Protein AF-A0A6G3XW19-F1 (afdb_monomer)

Radius of gyration: 13.69 Å; Cα contacts (8 Å, |Δi|>4): 109; chains: 1; bounding box: 32×31×28 Å

Structure (mmCIF, N/CA/C/O backbone):
data_AF-A0A6G3XW19-F1
#
_entry.id   AF-A0A6G3XW19-F1
#
loop_
_atom_site.group_PDB
_atom_site.id
_atom_site.type_symbol
_atom_site.label_atom_id
_atom_site.label_alt_id
_atom_site.label_comp_id
_atom_site.label_asym_id
_atom_site.label_entity_id
_atom_site.label_seq_id
_atom_site.pdbx_PDB_ins_code
_atom_site.Cartn_x
_atom_site.Cartn_y
_atom_site.Cartn_z
_atom_site.occupancy
_atom_site.B_iso_or_equiv
_atom_site.auth_seq_id
_atom_site.auth_comp_id
_atom_site.auth_asym_id
_atom_site.auth_atom_id
_atom_site.pdbx_PDB_model_num
ATOM 1 N N . ARG A 1 1 ? -1.893 -3.349 -15.564 1.00 65.56 1 ARG A N 1
ATOM 2 C CA . ARG A 1 1 ? -3.233 -2.869 -15.119 1.00 65.56 1 ARG A CA 1
ATOM 3 C C . ARG A 1 1 ? -4.413 -3.775 -15.488 1.00 65.56 1 ARG A C 1
ATOM 5 O O . ARG A 1 1 ? -5.430 -3.666 -14.817 1.00 65.56 1 ARG A O 1
ATOM 12 N N . VAL A 1 2 ? -4.318 -4.651 -16.500 1.00 74.75 2 VAL A N 1
ATOM 13 C CA . VAL A 1 2 ? -5.420 -5.575 -16.860 1.00 74.75 2 VAL A CA 1
ATOM 14 C C . VAL A 1 2 ? -5.839 -6.446 -15.667 1.00 74.75 2 VAL A C 1
ATOM 16 O O . VAL A 1 2 ? -7.018 -6.476 -15.343 1.00 74.75 2 VAL A O 1
ATOM 19 N N . GLY A 1 3 ? -4.874 -7.038 -14.950 1.00 73.25 3 GLY A N 1
ATOM 20 C CA . GLY A 1 3 ? -5.151 -7.845 -13.753 1.00 73.25 3 GLY A CA 1
ATOM 21 C C . GLY A 1 3 ? -5.854 -7.076 -12.628 1.00 73.25 3 GLY A C 1
ATOM 22 O O . GLY A 1 3 ? -6.862 -7.544 -12.117 1.00 73.25 3 GLY A O 1
ATOM 23 N N . TYR A 1 4 ? -5.392 -5.860 -12.306 1.00 75.31 4 TYR A N 1
ATOM 24 C CA . TYR A 1 4 ? -6.049 -4.993 -11.314 1.00 75.31 4 TYR A CA 1
ATOM 25 C C . TYR A 1 4 ? -7.520 -4.735 -11.662 1.00 75.31 4 TYR A C 1
ATOM 27 O O . TYR A 1 4 ? -8.397 -4.946 -10.832 1.00 75.31 4 TYR A O 1
ATOM 35 N N . ARG A 1 5 ? -7.798 -4.320 -12.906 1.00 80.50 5 ARG A N 1
ATOM 36 C CA . ARG A 1 5 ? -9.172 -4.047 -13.349 1.00 80.50 5 ARG A CA 1
ATOM 37 C C . ARG A 1 5 ? -10.052 -5.292 -13.285 1.00 80.50 5 ARG A C 1
ATOM 39 O O . ARG A 1 5 ? -11.167 -5.197 -12.791 1.00 80.50 5 ARG A O 1
ATOM 46 N N . ALA A 1 6 ? -9.539 -6.431 -13.748 1.00 81.56 6 ALA A N 1
ATOM 47 C CA . ALA A 1 6 ? -10.263 -7.695 -13.702 1.00 81.56 6 ALA A CA 1
ATOM 48 C C . ALA A 1 6 ? -10.589 -8.114 -12.258 1.00 81.56 6 ALA A C 1
ATOM 50 O O . ALA A 1 6 ? -11.695 -8.568 -11.996 1.00 81.56 6 ALA A O 1
ATOM 51 N N . ALA A 1 7 ? -9.664 -7.913 -11.313 1.00 79.75 7 ALA A N 1
ATOM 52 C CA . ALA A 1 7 ? -9.888 -8.211 -9.899 1.00 79.75 7 ALA A CA 1
ATOM 53 C C . ALA A 1 7 ? -10.925 -7.274 -9.257 1.00 79.75 7 ALA A C 1
ATOM 55 O O . ALA A 1 7 ? -11.813 -7.743 -8.550 1.00 79.75 7 ALA A O 1
ATOM 56 N N . VAL A 1 8 ? -10.847 -5.966 -9.529 1.00 84.69 8 VAL A N 1
ATOM 57 C CA . VAL A 1 8 ? -11.834 -4.979 -9.052 1.00 84.69 8 VAL A CA 1
ATOM 58 C C . VAL A 1 8 ? -13.234 -5.322 -9.560 1.00 84.69 8 VAL A C 1
ATOM 60 O O . VAL A 1 8 ? -14.179 -5.335 -8.775 1.00 84.69 8 VAL A O 1
ATOM 63 N N . GLU A 1 9 ? -13.355 -5.647 -10.848 1.00 85.56 9 GLU A N 1
ATOM 64 C CA . GLU A 1 9 ? -14.620 -6.042 -11.472 1.00 85.56 9 GLU A CA 1
ATOM 65 C C . GLU A 1 9 ? -15.155 -7.359 -10.892 1.00 85.56 9 GLU A C 1
ATOM 67 O O . GLU A 1 9 ? -16.307 -7.418 -10.470 1.00 85.56 9 GLU A O 1
ATOM 72 N N . ALA A 1 10 ? -14.314 -8.393 -10.794 1.00 84.25 10 ALA A N 1
ATOM 73 C CA . ALA A 1 10 ? -14.707 -9.702 -10.275 1.00 84.25 10 ALA A CA 1
ATOM 74 C C . ALA A 1 10 ? -15.148 -9.668 -8.802 1.00 84.25 10 ALA A C 1
ATOM 76 O O . ALA A 1 10 ? -16.000 -10.458 -8.400 1.00 84.25 10 ALA A O 1
ATOM 77 N N . LEU A 1 11 ? -14.578 -8.764 -7.999 1.00 85.88 11 LEU A N 1
ATOM 78 C CA . LEU A 1 11 ? -14.896 -8.610 -6.576 1.00 85.88 11 LEU A CA 1
ATOM 79 C C . LEU A 1 11 ? -15.970 -7.544 -6.301 1.00 85.88 11 LEU A C 1
ATOM 81 O O . LEU A 1 11 ? -16.327 -7.336 -5.143 1.00 85.88 11 LEU A O 1
ATOM 85 N N . GLY A 1 12 ? -16.483 -6.861 -7.333 1.00 85.00 12 GLY A N 1
ATOM 86 C CA . GLY A 1 12 ? -17.489 -5.804 -7.181 1.00 85.00 12 GLY A CA 1
ATOM 87 C C . GLY A 1 12 ? -16.998 -4.595 -6.377 1.00 85.00 12 GLY A C 1
ATOM 88 O O . GLY A 1 12 ? -17.790 -3.936 -5.704 1.00 85.00 12 GLY A O 1
ATOM 89 N N . LEU A 1 13 ? -15.691 -4.318 -6.404 1.00 82.25 13 LEU A N 1
ATOM 90 C CA . LEU A 1 13 ? -15.093 -3.214 -5.656 1.00 82.25 13 LEU A CA 1
ATOM 91 C C . LEU A 1 13 ? -15.308 -1.886 -6.386 1.00 82.25 13 LEU A C 1
ATOM 93 O O . LEU A 1 13 ? -15.281 -1.819 -7.615 1.00 82.25 13 LEU A O 1
ATOM 97 N N . THR A 1 14 ? -15.461 -0.801 -5.624 1.00 80.81 14 THR A N 1
ATOM 98 C CA . THR A 1 14 ? -15.461 0.547 -6.203 1.00 80.81 14 THR A CA 1
ATOM 99 C C . THR A 1 14 ? -14.020 0.922 -6.558 1.00 80.81 14 THR A C 1
ATOM 101 O O . THR A 1 14 ? -13.180 0.969 -5.656 1.00 80.81 14 THR A O 1
ATOM 104 N N . PRO A 1 15 ? -13.693 1.190 -7.835 1.00 73.38 15 PRO A N 1
ATOM 105 C CA . PRO A 1 15 ? -12.365 1.656 -8.190 1.00 73.38 15 PRO A CA 1
ATOM 106 C C . PRO A 1 15 ? -12.132 3.031 -7.567 1.00 73.38 15 PRO A C 1
ATOM 108 O O . PRO A 1 15 ? -12.894 3.973 -7.787 1.00 73.38 15 PRO A O 1
ATOM 111 N N . VAL A 1 16 ? -11.057 3.145 -6.797 1.00 72.00 16 VAL A N 1
ATOM 112 C CA . VAL A 1 16 ? -10.552 4.442 -6.347 1.00 72.00 16 VAL A CA 1
ATOM 113 C C . VAL A 1 16 ? -10.019 5.177 -7.579 1.00 72.00 16 VAL A C 1
ATOM 115 O O . VAL A 1 16 ? -9.482 4.535 -8.489 1.00 72.00 16 VAL A O 1
ATOM 118 N N . SER A 1 17 ? -10.184 6.505 -7.629 1.00 66.31 17 SER A N 1
ATOM 119 C CA . SER A 1 17 ? -9.601 7.325 -8.698 1.00 66.31 17 SER A CA 1
ATOM 120 C C . SER A 1 17 ? -8.142 6.934 -8.910 1.00 66.31 17 SER A C 1
ATOM 122 O O . SER A 1 17 ? -7.422 6.662 -7.949 1.00 66.31 17 SER A O 1
ATOM 124 N N . ALA A 1 18 ? -7.715 6.860 -10.170 1.00 62.75 18 ALA A N 1
ATOM 125 C CA . ALA A 1 18 ? -6.358 6.450 -10.478 1.00 62.75 18 ALA A CA 1
ATOM 126 C C . ALA A 1 18 ? -5.359 7.358 -9.745 1.00 62.75 18 ALA A C 1
ATOM 128 O O . ALA A 1 18 ? -5.577 8.568 -9.639 1.00 62.75 18 ALA A O 1
ATOM 129 N N . ALA A 1 19 ? -4.294 6.759 -9.201 1.00 62.31 19 ALA A N 1
ATOM 130 C CA . ALA A 1 19 ? -3.282 7.497 -8.461 1.00 62.31 19 ALA A CA 1
ATOM 131 C C . ALA A 1 19 ? -2.782 8.692 -9.303 1.00 62.31 19 ALA A C 1
ATOM 133 O O . ALA A 1 19 ? -2.583 8.521 -10.510 1.00 62.31 19 ALA A O 1
ATOM 134 N N . PRO A 1 20 ? -2.480 9.859 -8.697 1.00 58.78 20 PRO A N 1
ATOM 135 C CA . PRO A 1 20 ? -2.003 11.078 -9.380 1.00 58.78 20 PRO A CA 1
ATOM 136 C C . PRO A 1 20 ? -0.659 10.925 -10.132 1.00 58.78 20 PRO A C 1
ATOM 138 O O . PRO A 1 20 ? -0.029 11.893 -10.558 1.00 58.78 20 PRO A O 1
ATOM 141 N N . LEU A 1 21 ? -0.179 9.692 -10.275 1.00 58.72 21 LEU A N 1
ATOM 142 C CA . LEU A 1 21 ? 1.001 9.275 -11.013 1.00 58.72 21 LEU A CA 1
ATOM 143 C C . LEU A 1 21 ? 0.753 9.083 -12.514 1.00 58.72 21 LEU A C 1
ATOM 145 O O . LEU A 1 21 ? 1.729 8.944 -13.251 1.00 58.72 21 LEU A O 1
ATOM 149 N N . ASP A 1 22 ? -0.506 9.079 -12.956 1.00 55.91 22 ASP A N 1
ATOM 150 C CA . ASP A 1 22 ? -0.869 8.890 -14.366 1.00 55.91 22 ASP A CA 1
ATOM 151 C C . ASP A 1 22 ? -0.805 10.170 -15.202 1.00 55.91 22 ASP A C 1
ATOM 153 O O . ASP A 1 22 ? -0.645 10.090 -16.419 1.00 55.91 22 ASP A O 1
ATOM 157 N N . ASP A 1 23 ? -0.867 11.345 -14.570 1.00 55.50 23 ASP A N 1
ATOM 158 C CA . ASP A 1 23 ? -1.078 12.596 -15.305 1.00 55.50 23 ASP A CA 1
ATOM 159 C C . ASP A 1 23 ? 0.206 13.222 -15.878 1.00 55.50 23 ASP A C 1
ATOM 161 O O . ASP A 1 23 ? 0.125 14.040 -16.792 1.00 55.50 23 ASP A O 1
ATOM 165 N N . ALA A 1 24 ? 1.402 12.831 -15.413 1.00 54.62 24 ALA A N 1
ATOM 166 C CA . ALA A 1 24 ? 2.669 13.158 -16.085 1.00 54.62 24 ALA A CA 1
ATOM 167 C C . ALA A 1 24 ? 3.878 12.416 -15.483 1.00 54.62 24 ALA A C 1
ATOM 169 O O . ALA A 1 24 ? 3.985 12.302 -14.254 1.00 54.62 24 ALA A O 1
ATOM 170 N N . PRO A 1 25 ? 4.884 12.030 -16.296 1.00 55.75 25 PRO A N 1
ATOM 171 C CA . PRO A 1 25 ? 6.191 11.669 -15.767 1.00 55.75 25 PRO A CA 1
ATOM 172 C C . PRO A 1 25 ? 6.793 12.881 -15.042 1.00 55.75 25 PRO A C 1
ATOM 174 O O . PRO A 1 25 ? 7.184 13.882 -15.643 1.00 55.75 25 PRO A O 1
ATOM 177 N N . SER A 1 26 ? 6.868 12.796 -13.715 1.00 59.62 26 SER A N 1
ATOM 178 C CA . SER A 1 26 ? 7.709 13.695 -12.930 1.00 59.62 26 SER A CA 1
ATOM 179 C C . SER A 1 26 ? 9.155 13.525 -13.382 1.00 59.62 26 SER A C 1
ATOM 181 O O . SER A 1 26 ? 9.662 12.408 -13.372 1.00 59.62 26 SER A O 1
ATOM 183 N N . ARG A 1 27 ? 9.857 14.619 -13.698 1.00 63.84 27 ARG A N 1
ATOM 184 C CA . ARG A 1 27 ? 11.313 14.575 -13.942 1.00 63.84 27 ARG A CA 1
ATOM 185 C C . ARG A 1 27 ? 12.126 14.209 -12.688 1.00 6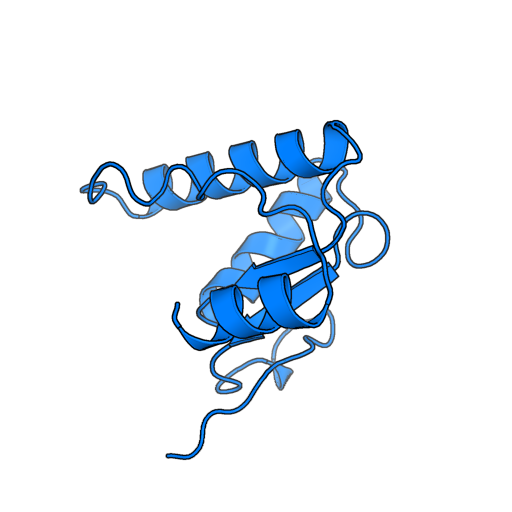3.84 27 ARG A C 1
ATOM 187 O O . ARG A 1 27 ? 13.322 13.983 -12.799 1.00 63.84 27 ARG A O 1
ATOM 194 N N . SER A 1 28 ? 11.500 14.201 -11.506 1.00 81.44 28 SER A N 1
ATOM 195 C CA . SER A 1 28 ? 12.129 13.883 -10.219 1.00 81.44 28 SER A CA 1
ATOM 196 C C . SER A 1 28 ? 11.376 12.758 -9.510 1.00 81.44 28 SER A C 1
ATOM 198 O O . SER A 1 28 ? 10.179 12.886 -9.227 1.00 81.44 28 SER A O 1
ATOM 200 N N . GLU A 1 29 ? 12.089 11.684 -9.184 1.00 75.75 29 GLU A N 1
ATOM 201 C CA . GLU A 1 29 ? 11.571 10.548 -8.413 1.00 75.75 29 GLU A CA 1
ATOM 202 C C . GLU A 1 29 ? 11.123 10.967 -7.009 1.00 75.75 29 GLU A C 1
ATOM 204 O O . GLU A 1 29 ? 10.037 10.593 -6.582 1.00 75.75 29 GLU A O 1
ATOM 209 N N . ALA A 1 30 ? 11.871 11.851 -6.340 1.00 80.62 30 ALA A N 1
ATOM 210 C CA . ALA A 1 30 ? 11.511 12.363 -5.016 1.00 80.62 30 ALA A CA 1
ATOM 211 C C . ALA A 1 30 ? 10.127 13.038 -5.004 1.00 80.62 30 ALA A C 1
ATOM 213 O O . ALA A 1 30 ? 9.277 12.708 -4.182 1.00 80.62 30 ALA A O 1
ATOM 214 N N . LYS A 1 31 ? 9.846 13.912 -5.982 1.00 82.00 31 LYS A N 1
ATOM 215 C CA . LYS A 1 31 ? 8.524 14.555 -6.104 1.00 82.00 31 LYS A CA 1
ATOM 216 C C . LYS A 1 31 ? 7.413 13.563 -6.439 1.00 82.00 31 LYS A C 1
ATOM 218 O O . LYS A 1 31 ? 6.266 13.770 -6.057 1.00 82.00 31 LYS A O 1
ATOM 223 N N . ARG A 1 32 ? 7.726 12.512 -7.203 1.00 79.25 32 ARG A N 1
ATOM 224 C CA . ARG A 1 32 ? 6.776 11.435 -7.513 1.00 79.25 32 ARG A CA 1
ATOM 225 C C . ARG A 1 32 ? 6.414 10.678 -6.233 1.00 79.25 32 ARG A C 1
ATOM 227 O O . ARG A 1 32 ? 5.235 10.451 -5.969 1.00 79.25 32 ARG A O 1
ATOM 234 N N . PHE A 1 33 ? 7.423 10.345 -5.438 1.00 82.12 33 PHE A N 1
ATOM 235 C CA . PHE A 1 33 ? 7.273 9.646 -4.172 1.00 82.12 33 PHE A CA 1
ATOM 236 C C . PHE A 1 33 ? 6.469 10.467 -3.156 1.00 82.12 33 PHE A C 1
ATOM 238 O O . PHE A 1 33 ? 5.490 9.967 -2.612 1.00 82.12 33 PHE A O 1
ATOM 245 N N . GLU A 1 34 ? 6.804 11.746 -2.964 1.00 85.38 34 GLU A N 1
ATOM 246 C CA . GLU A 1 34 ? 6.085 12.633 -2.037 1.00 85.38 34 GLU A CA 1
ATOM 247 C C . GLU A 1 34 ? 4.588 12.726 -2.353 1.00 85.38 34 GLU A C 1
ATOM 249 O O . GLU A 1 34 ? 3.769 12.548 -1.451 1.00 85.38 34 GLU A O 1
ATOM 254 N N . ARG A 1 35 ? 4.229 12.915 -3.632 1.00 85.19 35 ARG A N 1
ATOM 255 C CA . ARG A 1 35 ? 2.822 12.940 -4.067 1.00 85.19 35 ARG A CA 1
ATOM 256 C C . ARG A 1 35 ? 2.114 11.607 -3.853 1.00 85.19 35 ARG A C 1
ATOM 258 O O . ARG A 1 35 ? 0.940 11.588 -3.511 1.00 85.19 35 ARG A O 1
ATOM 265 N N . THR A 1 36 ? 2.819 10.494 -4.058 1.00 85.19 36 THR A N 1
ATOM 266 C CA . THR A 1 36 ? 2.266 9.152 -3.812 1.00 85.19 36 THR A CA 1
ATOM 267 C C . THR A 1 36 ? 1.950 8.971 -2.335 1.00 85.19 36 THR A C 1
ATOM 269 O O . THR A 1 36 ? 0.879 8.489 -1.980 1.00 85.19 36 THR A O 1
ATOM 272 N N . LEU A 1 37 ? 2.872 9.390 -1.472 1.00 88.81 37 LEU A N 1
ATOM 273 C CA . LEU A 1 37 ? 2.717 9.275 -0.033 1.00 88.81 37 LEU A CA 1
ATOM 274 C C . LEU A 1 37 ? 1.577 10.161 0.487 1.00 88.81 37 LEU A C 1
ATOM 276 O O . LEU A 1 37 ? 0.810 9.724 1.336 1.00 88.81 37 LEU A O 1
ATOM 280 N N . GLU A 1 38 ? 1.453 11.391 -0.016 1.00 89.69 38 GLU A N 1
ATOM 281 C CA . GLU A 1 38 ? 0.340 12.290 0.321 1.00 89.69 38 GLU A CA 1
ATOM 282 C C . GLU A 1 38 ? -1.008 11.708 -0.115 1.00 89.69 38 GLU A C 1
ATOM 284 O O . GLU A 1 38 ? -1.900 11.552 0.715 1.00 89.69 38 GLU A O 1
ATOM 289 N N . TYR A 1 39 ? -1.100 11.249 -1.366 1.00 88.50 39 TYR A N 1
ATOM 290 C CA . TYR A 1 39 ? -2.289 10.586 -1.896 1.00 88.50 39 TYR A CA 1
ATOM 291 C C . TYR A 1 39 ? -2.733 9.386 -1.046 1.00 88.50 39 TYR A C 1
ATOM 293 O O . TYR A 1 39 ? -3.916 9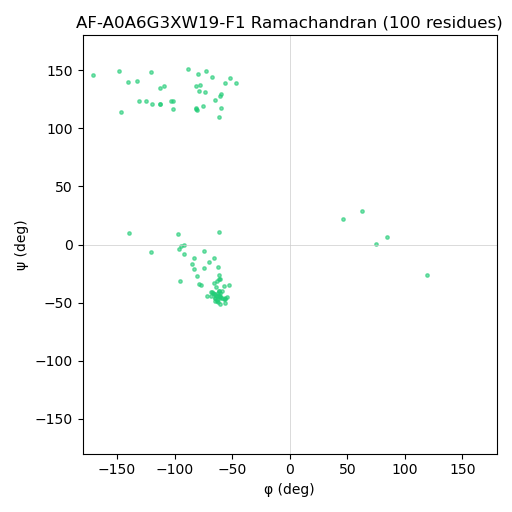.237 -0.747 1.00 88.50 39 TYR A O 1
ATOM 301 N N . LEU A 1 40 ? -1.797 8.528 -0.629 1.00 88.88 40 LEU A N 1
ATOM 302 C CA . LEU A 1 40 ? -2.125 7.364 0.196 1.00 88.88 40 LEU A CA 1
ATOM 303 C C . LEU A 1 40 ? -2.585 7.761 1.601 1.00 88.88 40 LEU A C 1
ATOM 305 O O . LEU A 1 40 ? -3.545 7.183 2.103 1.00 88.88 40 LEU A O 1
ATOM 309 N N . CYS A 1 41 ? -1.952 8.758 2.225 1.00 91.00 41 CYS A N 1
ATOM 310 C CA . CYS A 1 41 ? -2.400 9.271 3.519 1.00 91.00 41 CYS A CA 1
ATOM 311 C C . CYS A 1 41 ? -3.829 9.831 3.443 1.00 91.00 41 CYS A C 1
ATOM 313 O O . CYS A 1 41 ? -4.644 9.526 4.311 1.00 91.00 41 CYS A O 1
ATOM 315 N N . GLU A 1 42 ? -4.153 10.603 2.403 1.00 90.50 42 GLU A N 1
ATOM 316 C CA . GLU A 1 42 ? -5.505 11.136 2.188 1.00 90.50 42 GLU A CA 1
ATOM 317 C C . GLU A 1 42 ? -6.527 10.022 1.933 1.00 90.50 42 GLU A C 1
ATOM 319 O O . GLU A 1 42 ? -7.622 10.029 2.501 1.00 90.50 42 GLU A O 1
ATOM 324 N N . ALA A 1 43 ? -6.158 9.030 1.121 1.00 88.00 43 ALA A N 1
ATOM 325 C CA . ALA A 1 43 ? -7.007 7.889 0.814 1.00 88.00 43 ALA A CA 1
ATOM 326 C C . ALA A 1 43 ? -7.370 7.091 2.078 1.00 88.00 43 ALA A C 1
ATOM 328 O O . ALA A 1 43 ? -8.547 6.785 2.289 1.00 88.00 43 ALA A O 1
ATOM 329 N N . VAL A 1 44 ? -6.389 6.830 2.947 1.00 90.56 44 VAL A N 1
ATOM 330 C CA . VAL A 1 44 ? -6.597 6.174 4.248 1.00 90.56 44 VAL A CA 1
ATOM 331 C C . VAL A 1 44 ? -7.441 7.048 5.174 1.00 90.56 44 VAL A C 1
ATOM 333 O O . VAL A 1 44 ? -8.413 6.569 5.751 1.00 90.56 44 VAL A O 1
ATOM 336 N N . ALA A 1 45 ? -7.133 8.346 5.275 1.00 90.00 45 ALA A N 1
ATOM 337 C CA . ALA A 1 45 ? -7.879 9.279 6.120 1.00 90.00 45 ALA A CA 1
ATOM 338 C C . ALA A 1 45 ? -9.355 9.412 5.705 1.00 90.00 45 ALA A C 1
ATOM 340 O O . ALA A 1 45 ? -10.216 9.642 6.552 1.00 90.00 45 ALA A O 1
ATOM 341 N N . SER A 1 46 ? -9.664 9.229 4.416 1.00 87.94 46 SER A N 1
ATOM 342 C CA . SER A 1 46 ? -11.043 9.205 3.917 1.00 87.94 46 SER A CA 1
ATOM 343 C C . SER A 1 46 ? -11.838 7.962 4.345 1.00 87.94 46 SER A C 1
ATOM 345 O O . SER A 1 46 ? -13.058 7.946 4.198 1.00 87.94 46 SER A O 1
ATOM 347 N N . GLY A 1 47 ? -11.164 6.914 4.837 1.00 82.94 47 GLY A N 1
ATOM 348 C CA . GLY A 1 47 ? -11.758 5.630 5.221 1.00 82.94 47 GLY A CA 1
ATOM 349 C C . GLY A 1 47 ? -12.162 4.731 4.047 1.00 82.94 47 GLY A C 1
ATOM 350 O O . GLY A 1 47 ? -12.663 3.632 4.266 1.00 82.94 47 GLY A O 1
ATOM 351 N N . ASN A 1 48 ? -11.947 5.171 2.803 1.00 79.62 48 ASN A N 1
ATOM 352 C CA . ASN A 1 48 ? -12.387 4.451 1.603 1.00 79.62 48 ASN A CA 1
ATOM 353 C C . ASN A 1 48 ? -11.336 3.483 1.044 1.00 79.62 48 ASN A C 1
ATOM 355 O O . ASN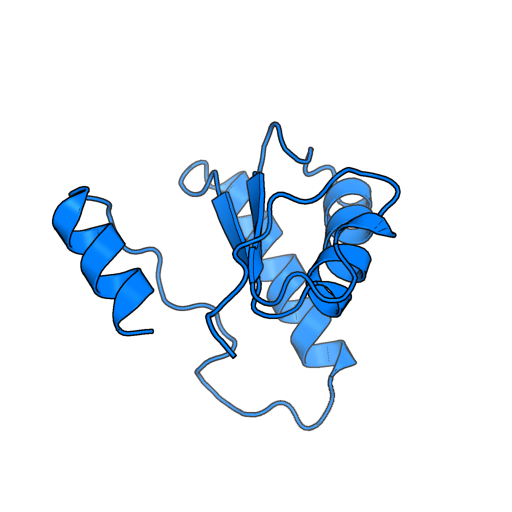 A 1 48 ? -11.627 2.738 0.110 1.00 79.62 48 ASN A O 1
ATOM 359 N N . VAL A 1 49 ? -10.111 3.508 1.578 1.00 86.06 49 VAL A N 1
ATOM 360 C CA . VAL A 1 49 ? -8.996 2.684 1.104 1.00 86.06 49 VAL A CA 1
ATOM 361 C C . VAL A 1 49 ? -8.332 1.989 2.277 1.00 86.06 49 VAL A C 1
ATOM 363 O O . VAL A 1 49 ? -7.868 2.639 3.205 1.00 86.06 49 VAL A O 1
ATOM 366 N N . THR A 1 50 ? -8.264 0.663 2.194 1.00 87.50 50 THR A N 1
ATOM 367 C CA . THR A 1 50 ? -7.662 -0.207 3.213 1.00 87.50 50 THR A CA 1
ATOM 368 C C . THR A 1 50 ? -6.502 -1.036 2.672 1.00 87.50 50 THR A C 1
ATOM 370 O O . THR A 1 50 ? -5.823 -1.713 3.438 1.00 87.50 50 THR A O 1
ATOM 373 N N . ALA A 1 51 ? -6.244 -0.990 1.360 1.00 87.38 51 ALA A N 1
ATOM 374 C CA . ALA A 1 51 ? -5.123 -1.686 0.742 1.00 87.38 51 ALA A CA 1
ATOM 375 C C . ALA A 1 51 ? -4.570 -0.946 -0.484 1.00 87.38 51 ALA A C 1
ATOM 377 O O . ALA A 1 51 ? -5.316 -0.304 -1.227 1.00 87.38 51 ALA A O 1
ATOM 378 N N . ALA A 1 52 ? -3.267 -1.090 -0.724 1.00 87.50 52 ALA A N 1
ATOM 379 C CA . ALA A 1 52 ? -2.567 -0.592 -1.901 1.00 87.50 52 ALA A CA 1
ATOM 380 C C . ALA A 1 52 ? -1.655 -1.675 -2.497 1.00 87.50 52 ALA A C 1
ATOM 382 O O . ALA A 1 52 ? -0.984 -2.407 -1.770 1.00 87.50 52 ALA A O 1
ATOM 383 N N . ILE A 1 53 ? -1.608 -1.741 -3.832 1.00 83.25 53 ILE A N 1
ATOM 384 C CA . ILE A 1 53 ? -0.651 -2.573 -4.571 1.00 83.25 53 ILE A CA 1
ATOM 385 C C . ILE A 1 53 ? 0.475 -1.669 -5.073 1.00 83.25 53 ILE A C 1
ATOM 387 O O . ILE A 1 53 ? 0.220 -0.696 -5.787 1.00 83.25 53 ILE A O 1
ATOM 391 N N . VAL A 1 54 ? 1.710 -1.998 -4.707 1.00 82.94 54 VAL A N 1
ATOM 392 C CA . VAL A 1 54 ? 2.930 -1.275 -5.078 1.00 82.94 54 VAL A CA 1
ATOM 393 C C . VAL A 1 54 ? 3.723 -2.115 -6.072 1.00 82.94 54 VAL A C 1
ATOM 395 O O . VAL A 1 54 ? 3.838 -3.323 -5.920 1.00 82.94 54 VAL A O 1
ATOM 398 N N . HIS A 1 55 ? 4.243 -1.476 -7.119 1.00 76.06 55 HIS A N 1
ATOM 399 C CA . HIS A 1 55 ? 4.820 -2.171 -8.272 1.00 76.06 55 HIS A CA 1
ATOM 400 C C . HIS A 1 55 ? 6.197 -2.805 -8.051 1.00 76.06 55 HIS A C 1
ATOM 402 O O . HIS A 1 55 ? 6.568 -3.637 -8.867 1.00 76.06 55 HIS A O 1
ATOM 408 N N . SER A 1 56 ? 6.947 -2.377 -7.036 1.00 75.94 56 SER A N 1
ATOM 409 C CA . SER A 1 56 ? 8.279 -2.890 -6.718 1.00 75.94 56 SER A CA 1
ATOM 410 C C . SER A 1 56 ? 8.429 -2.999 -5.206 1.00 75.94 56 SER A C 1
ATOM 412 O O . SER A 1 56 ? 8.028 -2.089 -4.472 1.00 75.94 56 SER A O 1
ATOM 414 N N . ASP A 1 57 ? 9.058 -4.073 -4.739 1.00 73.62 57 ASP A N 1
ATOM 415 C CA . ASP A 1 57 ? 9.411 -4.250 -3.330 1.00 73.62 57 ASP A CA 1
ATOM 416 C C . ASP A 1 57 ? 10.287 -3.102 -2.801 1.00 73.62 57 ASP A C 1
ATOM 418 O O . ASP A 1 57 ? 10.117 -2.666 -1.664 1.00 73.62 57 ASP A O 1
ATOM 422 N N . ALA A 1 58 ? 11.191 -2.561 -3.628 1.00 76.06 58 ALA A N 1
ATOM 423 C CA . ALA A 1 58 ? 12.063 -1.451 -3.241 1.00 76.06 58 ALA A CA 1
ATOM 424 C C . ALA A 1 58 ? 11.255 -0.188 -2.901 1.00 76.06 58 ALA A C 1
ATOM 426 O O . ALA A 1 58 ? 11.521 0.475 -1.895 1.00 76.06 58 ALA A O 1
ATOM 427 N N . ASP A 1 59 ? 10.221 0.104 -3.693 1.00 79.56 59 ASP A N 1
ATOM 428 C CA . ASP A 1 59 ? 9.299 1.203 -3.413 1.00 79.56 59 ASP A CA 1
ATOM 429 C C . ASP A 1 59 ? 8.498 0.925 -2.136 1.00 79.56 59 ASP A C 1
ATOM 431 O O . ASP A 1 59 ? 8.344 1.821 -1.305 1.00 79.56 59 ASP A O 1
ATOM 435 N N . ALA A 1 60 ? 8.024 -0.312 -1.940 1.00 84.44 60 ALA A N 1
ATOM 436 C CA . ALA A 1 60 ? 7.260 -0.697 -0.753 1.00 84.44 60 ALA A CA 1
ATOM 437 C C . ALA A 1 60 ? 8.084 -0.547 0.541 1.00 84.44 60 ALA A C 1
ATOM 439 O O . ALA A 1 60 ? 7.597 0.038 1.514 1.00 84.44 60 ALA A O 1
ATOM 440 N N . ILE A 1 61 ? 9.345 -0.993 0.530 1.00 84.00 61 ILE A N 1
ATOM 441 C CA . ILE A 1 61 ? 10.286 -0.894 1.657 1.00 84.00 61 ILE A CA 1
ATOM 442 C C . ILE A 1 61 ? 10.512 0.564 2.068 1.00 84.00 61 ILE A C 1
ATOM 444 O O . ILE A 1 61 ? 10.566 0.873 3.257 1.00 84.00 61 ILE A O 1
ATOM 448 N N . VAL A 1 62 ? 10.622 1.483 1.106 1.00 86.69 62 VAL A N 1
ATOM 449 C CA . VAL A 1 62 ? 10.809 2.913 1.399 1.00 86.69 62 VAL A CA 1
ATOM 450 C C . VAL A 1 62 ? 9.491 3.582 1.804 1.00 86.69 62 VAL A C 1
ATOM 452 O O . VAL A 1 62 ? 9.483 4.493 2.637 1.00 86.69 62 VAL A O 1
ATOM 455 N N . LEU A 1 63 ? 8.367 3.144 1.235 1.00 87.38 63 LEU A N 1
ATOM 456 C CA . LEU A 1 63 ? 7.049 3.738 1.439 1.00 87.38 63 LEU A CA 1
ATOM 457 C C . LEU A 1 63 ? 6.481 3.468 2.837 1.00 87.38 63 LEU A C 1
ATOM 459 O O . LEU A 1 63 ? 5.971 4.394 3.469 1.00 87.38 63 LEU A O 1
ATOM 463 N N . ILE A 1 64 ? 6.592 2.238 3.340 1.00 90.50 64 ILE A N 1
ATOM 464 C CA . ILE A 1 64 ? 5.962 1.825 4.606 1.00 90.50 64 ILE A CA 1
ATOM 465 C C . ILE A 1 64 ? 6.456 2.641 5.812 1.00 90.50 64 ILE A C 1
ATOM 467 O O . ILE A 1 64 ? 5.610 3.221 6.499 1.00 90.50 64 ILE A O 1
ATOM 471 N N . PRO A 1 65 ? 7.772 2.808 6.060 1.00 90.12 65 PRO A N 1
ATOM 472 C CA . PRO A 1 65 ? 8.244 3.616 7.185 1.00 90.12 65 PRO A CA 1
ATOM 473 C C . PRO A 1 65 ? 7.785 5.075 7.099 1.00 90.12 65 PRO A C 1
ATOM 475 O O . PRO A 1 65 ? 7.582 5.741 8.113 1.00 90.12 65 PRO A O 1
ATOM 478 N N . ARG A 1 66 ? 7.601 5.597 5.881 1.00 92.19 66 ARG A N 1
ATOM 479 C CA . ARG A 1 66 ? 7.148 6.974 5.655 1.00 92.19 66 ARG A CA 1
ATOM 480 C C . ARG A 1 66 ? 5.650 7.141 5.889 1.00 92.19 66 ARG A C 1
ATOM 482 O O . ARG A 1 66 ? 5.250 8.184 6.399 1.00 92.19 66 ARG A O 1
ATOM 489 N N . LEU A 1 67 ? 4.846 6.128 5.566 1.00 92.19 67 LEU A N 1
ATOM 490 C CA . LEU A 1 67 ? 3.429 6.061 5.938 1.00 92.19 67 LEU A CA 1
ATOM 491 C C . LEU A 1 67 ? 3.277 6.008 7.464 1.00 92.19 67 LEU A C 1
ATOM 493 O O . LEU A 1 67 ? 2.553 6.819 8.040 1.00 92.19 67 LEU A O 1
ATOM 497 N N . GLN A 1 68 ? 4.045 5.137 8.122 1.00 92.62 6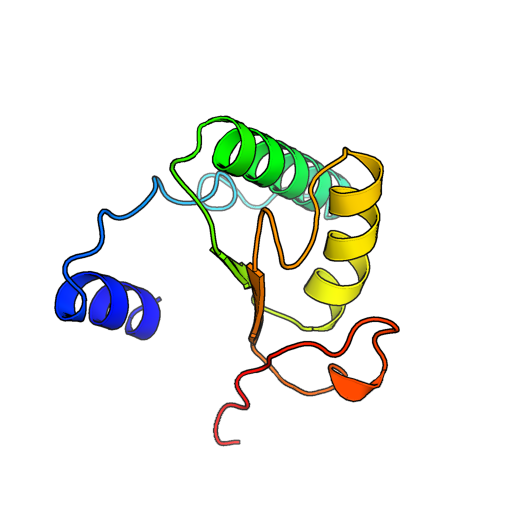8 GLN A N 1
ATOM 498 C CA . GLN A 1 68 ? 4.062 5.008 9.581 1.00 92.62 68 GLN A CA 1
ATOM 499 C C . GLN A 1 68 ? 4.497 6.304 10.273 1.00 92.62 68 GLN A C 1
ATOM 501 O O . GLN A 1 68 ? 3.863 6.734 11.235 1.00 92.62 68 GLN A O 1
ATOM 506 N N . ALA A 1 69 ? 5.510 6.996 9.741 1.00 93.56 69 ALA A N 1
ATOM 507 C CA . ALA A 1 69 ? 5.930 8.307 10.240 1.00 93.56 69 ALA A CA 1
ATOM 508 C C . ALA A 1 69 ? 4.840 9.392 10.113 1.00 93.56 69 ALA A C 1
ATOM 510 O O . ALA A 1 69 ? 4.905 10.406 10.806 1.00 93.56 69 ALA A O 1
ATOM 511 N N . ARG A 1 70 ? 3.837 9.191 9.248 1.00 93.00 70 ARG A N 1
ATOM 512 C CA . ARG A 1 70 ? 2.650 10.051 9.109 1.00 93.00 70 ARG A CA 1
ATOM 513 C C . ARG A 1 70 ? 1.432 9.530 9.877 1.00 93.00 70 ARG A C 1
ATOM 515 O O . ARG A 1 70 ? 0.343 10.072 9.721 1.00 93.00 70 ARG A O 1
ATOM 522 N N . GLY A 1 71 ? 1.612 8.510 10.715 1.00 92.88 71 GLY A N 1
ATOM 523 C CA . GLY A 1 71 ? 0.567 7.954 11.572 1.00 92.88 71 GLY A CA 1
ATOM 524 C C . GLY A 1 71 ? -0.329 6.910 10.906 1.00 92.88 71 GLY A C 1
ATOM 525 O O . GLY A 1 71 ? -1.280 6.469 11.541 1.00 92.88 71 GLY A O 1
ATOM 526 N N . VAL A 1 72 ? -0.038 6.489 9.671 1.00 93.94 72 VAL A N 1
ATOM 527 C CA . VAL A 1 72 ? -0.749 5.379 9.019 1.00 93.94 72 VAL A CA 1
ATOM 528 C C . VAL A 1 72 ? -0.164 4.061 9.518 1.00 93.94 72 VAL A C 1
ATOM 530 O O . VAL A 1 72 ? 1.010 3.775 9.273 1.00 93.94 72 VAL A O 1
ATOM 533 N N . ARG A 1 73 ? -0.960 3.243 10.210 1.00 92.19 73 ARG A N 1
ATOM 534 C CA . ARG A 1 73 ? -0.520 1.917 10.658 1.00 92.19 73 ARG A CA 1
ATOM 535 C C . ARG A 1 73 ? -0.593 0.931 9.501 1.00 92.19 73 ARG A C 1
ATOM 537 O O . ARG A 1 73 ? -1.591 0.852 8.789 1.00 92.19 73 ARG A O 1
ATOM 544 N N . VAL A 1 74 ? 0.481 0.181 9.314 1.00 90.00 74 VAL A N 1
ATOM 545 C CA . VAL A 1 74 ? 0.584 -0.856 8.287 1.00 90.00 74 VAL A CA 1
ATOM 546 C C . VAL A 1 74 ? 0.832 -2.172 9.025 1.00 90.00 74 VAL A C 1
ATOM 548 O O . VAL A 1 74 ? 1.854 -2.250 9.713 1.00 90.00 74 VAL A O 1
ATOM 551 N N . PRO A 1 75 ? -0.041 -3.190 8.881 1.00 89.62 75 PRO A N 1
ATOM 552 C CA . PRO A 1 75 ? -1.138 -3.294 7.907 1.00 89.62 75 PRO A CA 1
ATOM 553 C C . PRO A 1 75 ? -2.521 -2.780 8.368 1.00 89.62 75 PRO A C 1
ATOM 555 O O . PRO A 1 75 ? -3.471 -2.886 7.599 1.00 89.62 75 PRO A O 1
ATOM 558 N N . GLU A 1 76 ? -2.683 -2.278 9.595 1.00 91.12 76 GLU A N 1
ATOM 559 C CA . GLU A 1 76 ? -4.008 -2.090 10.217 1.00 91.12 76 GLU A CA 1
ATOM 560 C C . GLU A 1 76 ? -4.886 -1.022 9.553 1.00 91.12 76 GLU A C 1
ATOM 562 O O . G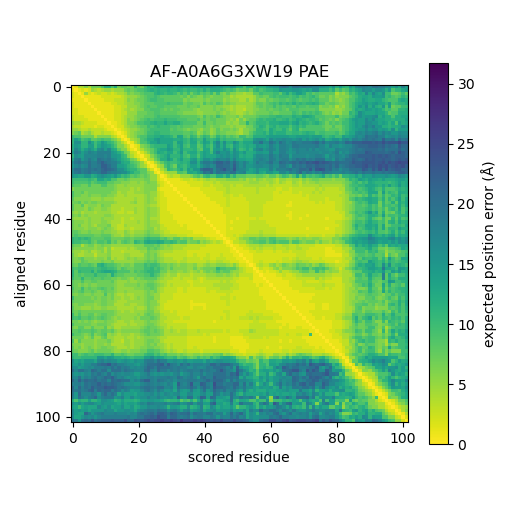LU A 1 76 ? -6.092 -1.226 9.425 1.00 91.12 76 GLU A O 1
ATOM 567 N N . ASP A 1 77 ? -4.299 0.109 9.158 1.00 91.12 77 ASP A N 1
ATOM 568 C CA . ASP A 1 77 ? -5.006 1.189 8.460 1.00 91.12 77 ASP A CA 1
ATOM 569 C C . ASP A 1 77 ? -4.850 1.061 6.936 1.00 91.12 77 ASP A C 1
ATOM 571 O O . ASP A 1 77 ? -5.747 1.433 6.180 1.00 91.12 77 ASP A O 1
ATOM 575 N N . LEU A 1 78 ? -3.714 0.522 6.478 1.00 91.69 78 LEU A N 1
ATOM 576 C CA . LEU A 1 78 ? -3.433 0.275 5.066 1.00 91.69 78 LEU A CA 1
ATOM 577 C C . LEU A 1 78 ? -2.566 -0.973 4.881 1.00 91.69 78 LEU A C 1
ATOM 579 O O . LEU A 1 78 ? -1.380 -0.969 5.211 1.00 91.69 78 LEU A O 1
ATOM 583 N N . ALA A 1 79 ? -3.119 -2.011 4.263 1.00 89.69 79 ALA A N 1
ATOM 584 C CA . ALA A 1 79 ? -2.341 -3.146 3.787 1.00 89.69 79 ALA A CA 1
ATOM 585 C C . ALA A 1 79 ? -1.530 -2.755 2.538 1.00 89.69 79 ALA A C 1
ATOM 587 O O . ALA A 1 79 ? -2.070 -2.195 1.584 1.00 89.69 79 ALA A O 1
ATOM 588 N N . VAL A 1 80 ? -0.236 -3.075 2.515 1.00 86.56 80 VAL A N 1
ATOM 589 C CA . VAL A 1 80 ? 0.638 -2.835 1.357 1.00 86.56 80 VAL A CA 1
ATOM 590 C C . VAL A 1 80 ? 1.059 -4.175 0.774 1.00 86.56 80 VAL A C 1
ATOM 592 O O . VAL A 1 80 ? 1.656 -4.996 1.466 1.00 86.56 80 VAL A O 1
ATOM 595 N N . ILE A 1 81 ? 0.735 -4.389 -0.499 1.00 83.94 81 ILE A N 1
ATOM 596 C CA . ILE A 1 81 ? 1.077 -5.599 -1.247 1.00 83.94 81 ILE A CA 1
ATOM 597 C C . ILE A 1 81 ? 2.087 -5.202 -2.316 1.00 83.94 81 ILE A C 1
ATOM 599 O O . ILE A 1 81 ? 1.790 -4.341 -3.146 1.00 83.94 81 ILE A O 1
ATOM 603 N N . ALA A 1 82 ? 3.270 -5.804 -2.295 1.00 81.44 82 ALA A N 1
ATOM 604 C CA . ALA A 1 82 ? 4.281 -5.560 -3.313 1.00 81.44 82 ALA A CA 1
ATOM 605 C C . ALA A 1 82 ? 4.104 -6.517 -4.503 1.00 81.44 82 ALA A C 1
ATOM 607 O O . ALA A 1 82 ? 3.571 -7.622 -4.391 1.00 81.44 82 ALA A O 1
ATOM 608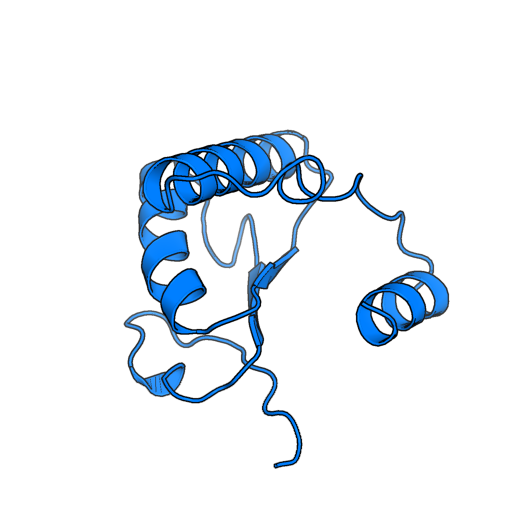 N N . TYR A 1 83 ? 4.513 -6.066 -5.675 1.00 62.12 83 TYR A N 1
ATOM 609 C CA . TYR A 1 83 ? 4.647 -6.867 -6.880 1.00 62.12 83 TYR A CA 1
ATOM 610 C C . TYR A 1 83 ? 6.151 -6.920 -7.168 1.00 62.12 83 TYR A C 1
ATOM 612 O O . TYR A 1 83 ? 6.771 -5.864 -7.071 1.00 62.12 83 TYR A O 1
ATOM 620 N N . ASP A 1 84 ? 6.688 -8.105 -7.490 1.00 61.09 84 ASP A N 1
ATOM 621 C CA . ASP A 1 84 ? 8.072 -8.425 -7.928 1.00 61.09 84 ASP A CA 1
ATOM 622 C C . ASP A 1 84 ? 8.865 -9.390 -7.005 1.00 61.09 84 ASP A C 1
ATOM 624 O O . ASP A 1 84 ? 9.663 -10.144 -7.534 1.00 61.09 84 ASP A O 1
ATOM 628 N N . ASP A 1 85 ? 8.605 -9.499 -5.692 1.00 58.56 85 ASP A N 1
ATOM 629 C CA . ASP A 1 85 ? 9.199 -10.514 -4.763 1.00 58.56 85 ASP A CA 1
ATOM 630 C C . ASP A 1 85 ? 10.736 -10.733 -4.862 1.00 58.56 85 ASP A C 1
ATOM 632 O O . ASP A 1 85 ? 11.277 -11.762 -4.457 1.00 58.56 85 ASP A O 1
ATOM 636 N N . GLU A 1 86 ? 11.482 -9.768 -5.396 1.00 58.00 86 GLU A N 1
ATOM 637 C CA . GLU A 1 86 ? 12.938 -9.847 -5.541 1.00 58.00 86 GLU A CA 1
ATOM 638 C C . GLU A 1 86 ? 13.658 -9.499 -4.225 1.00 58.00 86 GLU A C 1
ATOM 640 O O . GLU A 1 86 ? 14.775 -9.961 -3.983 1.00 58.00 86 GLU A O 1
ATOM 645 N N . VAL A 1 87 ? 13.044 -8.685 -3.352 1.00 54.41 87 VAL A N 1
ATOM 646 C CA . VAL A 1 87 ? 13.634 -8.256 -2.065 1.00 54.41 87 VAL A CA 1
ATOM 647 C C . VAL A 1 87 ? 12.637 -8.230 -0.899 1.00 54.41 87 VAL A C 1
ATOM 649 O O . VAL A 1 87 ? 12.983 -7.761 0.186 1.00 54.41 87 VAL A O 1
ATOM 652 N N . ALA A 1 88 ? 11.424 -8.762 -1.068 1.00 56.94 88 ALA A N 1
ATOM 653 C CA . ALA A 1 88 ? 10.374 -8.772 -0.046 1.00 56.94 88 ALA A CA 1
ATOM 654 C C . ALA A 1 88 ? 10.816 -9.354 1.314 1.00 56.94 88 ALA A C 1
ATOM 656 O O . ALA A 1 88 ? 10.409 -8.859 2.366 1.00 56.94 88 ALA A O 1
ATOM 657 N N . GLY A 1 89 ? 11.701 -10.359 1.305 1.00 56.78 89 GLY A N 1
ATOM 658 C CA . GLY A 1 89 ? 12.264 -10.981 2.510 1.00 56.78 89 GLY A CA 1
ATOM 659 C C . GLY A 1 89 ? 13.316 -10.149 3.261 1.00 56.78 89 GLY A C 1
ATOM 660 O O . GLY A 1 89 ? 13.759 -10.569 4.328 1.00 56.78 89 GLY A O 1
ATOM 661 N N . LEU A 1 90 ? 13.735 -8.996 2.724 1.00 57.16 90 LEU A N 1
ATOM 662 C CA . LEU A 1 90 ? 14.702 -8.083 3.352 1.00 57.16 90 LEU A CA 1
ATOM 663 C C . LEU A 1 90 ? 14.037 -6.933 4.124 1.00 57.16 90 LEU A C 1
ATOM 665 O O . LEU A 1 90 ? 14.735 -6.130 4.741 1.00 57.16 90 LEU A O 1
ATOM 669 N N . ALA A 1 91 ? 12.709 -6.825 4.081 1.00 57.34 91 ALA A N 1
ATOM 670 C CA . ALA A 1 91 ? 11.970 -5.814 4.822 1.00 57.34 91 ALA A CA 1
ATOM 671 C C . ALA A 1 91 ? 11.847 -6.195 6.310 1.00 57.34 91 A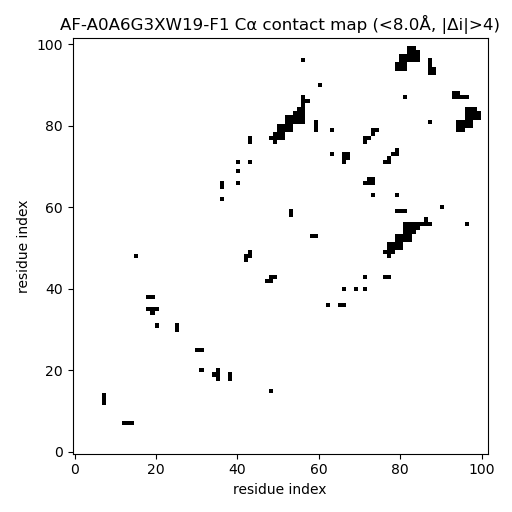LA A C 1
ATOM 673 O O . ALA A 1 91 ? 11.517 -7.334 6.638 1.00 57.34 91 ALA A O 1
ATOM 674 N N . ASP A 1 92 ? 12.037 -5.224 7.213 1.00 53.56 92 ASP A N 1
ATOM 675 C CA . ASP A 1 92 ? 11.841 -5.426 8.661 1.00 53.56 92 ASP A CA 1
ATOM 676 C C . ASP A 1 92 ? 10.388 -5.819 9.008 1.00 53.56 92 ASP A C 1
ATOM 678 O O . ASP A 1 92 ? 10.140 -6.487 10.013 1.00 53.56 92 ASP A O 1
ATOM 682 N N . LEU A 1 93 ? 9.423 -5.427 8.164 1.00 52.16 93 LEU A N 1
ATOM 683 C CA . LEU A 1 93 ? 8.051 -5.930 8.186 1.00 52.16 93 LEU A CA 1
ATOM 684 C C . LEU A 1 93 ? 7.879 -6.933 7.032 1.00 52.16 93 LEU A C 1
ATOM 686 O O . LEU A 1 93 ? 8.086 -6.533 5.886 1.00 52.16 93 LEU A O 1
ATOM 690 N N . PRO A 1 94 ? 7.472 -8.192 7.282 1.00 60.38 94 PRO A N 1
ATOM 691 C CA . PRO A 1 94 ? 7.296 -9.171 6.215 1.00 60.38 94 PRO A CA 1
ATOM 692 C C . PRO A 1 94 ? 6.250 -8.681 5.206 1.00 60.38 94 PRO A C 1
ATOM 694 O O . PRO A 1 94 ? 5.083 -8.475 5.549 1.00 60.38 94 PRO A O 1
ATOM 697 N N . LEU A 1 95 ? 6.682 -8.475 3.960 1.00 56.88 95 LEU A N 1
ATOM 698 C CA . LEU A 1 95 ? 5.820 -8.015 2.876 1.00 56.88 95 LEU A CA 1
ATOM 699 C C . LEU A 1 95 ? 5.036 -9.188 2.290 1.00 56.88 95 LEU A C 1
ATOM 701 O O . LEU A 1 95 ? 5.584 -10.256 2.034 1.00 56.88 95 LEU A O 1
ATOM 705 N N . THR A 1 96 ? 3.744 -8.977 2.034 1.00 68.00 96 THR A N 1
ATOM 706 C CA . THR A 1 96 ? 2.997 -9.870 1.141 1.00 68.00 96 THR A CA 1
ATOM 707 C C . THR A 1 96 ? 3.314 -9.453 -0.290 1.00 68.00 96 THR A C 1
ATOM 709 O O . THR A 1 96 ? 2.981 -8.331 -0.679 1.00 68.00 96 THR A O 1
ATOM 712 N N . ALA A 1 97 ? 3.961 -10.333 -1.053 1.00 66.81 97 ALA A N 1
ATOM 713 C CA . ALA A 1 97 ? 4.359 -10.070 -2.430 1.00 66.81 97 ALA A CA 1
ATOM 714 C C . ALA A 1 97 ? 3.737 -11.075 -3.408 1.00 66.81 97 ALA A C 1
ATOM 716 O O . ALA A 1 97 ? 3.489 -12.234 -3.068 1.00 66.81 97 ALA A O 1
ATOM 717 N N . VAL A 1 98 ? 3.463 -10.619 -4.629 1.00 67.38 98 VAL A N 1
ATOM 718 C CA . VAL A 1 98 ? 3.110 -11.495 -5.752 1.00 67.38 98 VAL A CA 1
ATO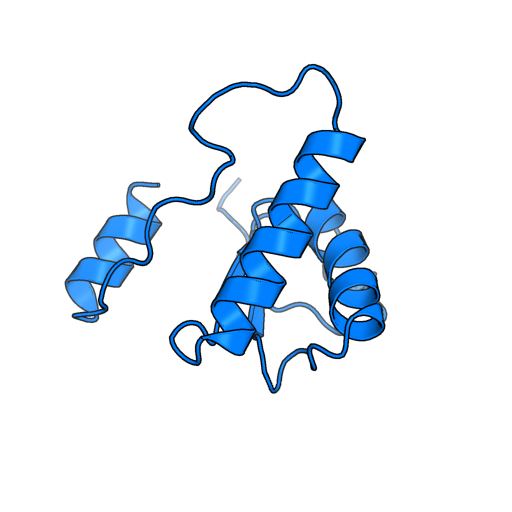M 719 C C . VAL A 1 98 ? 4.345 -11.666 -6.629 1.00 67.38 98 VAL A C 1
ATOM 721 O O . VAL A 1 98 ? 4.798 -10.693 -7.233 1.00 67.38 98 VAL A O 1
ATOM 724 N N . ALA A 1 99 ? 4.841 -12.900 -6.732 1.00 59.94 99 ALA A N 1
ATOM 725 C CA . ALA A 1 99 ? 5.886 -13.281 -7.676 1.00 59.94 99 ALA A CA 1
AT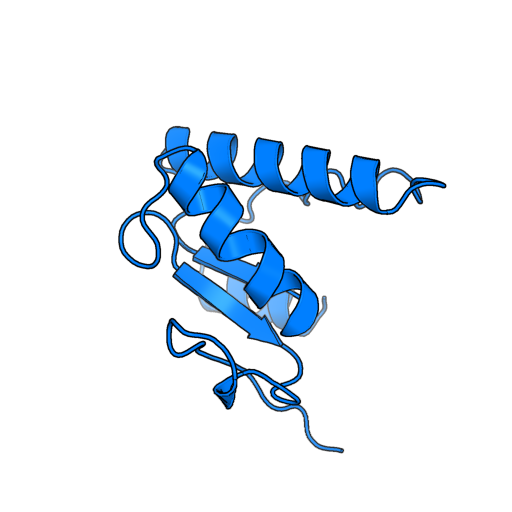OM 726 C C . ALA A 1 99 ? 5.267 -13.538 -9.069 1.00 59.94 99 ALA A C 1
ATOM 728 O O . ALA A 1 99 ? 4.412 -14.422 -9.196 1.00 59.94 99 ALA A O 1
ATOM 729 N N . PRO A 1 100 ? 5.621 -12.772 -10.115 1.00 55.88 100 PRO A N 1
ATOM 730 C CA . PRO A 1 100 ? 5.235 -13.097 -11.487 1.00 55.88 100 PRO A CA 1
ATOM 731 C C . PRO A 1 100 ? 6.043 -14.297 -12.019 1.00 55.88 100 PRO A C 1
ATOM 733 O O . PRO A 1 100 ? 7.203 -14.476 -11.649 1.00 55.88 100 PRO A O 1
ATOM 736 N N . ASP A 1 101 ? 5.457 -15.105 -12.913 1.00 46.16 101 ASP A N 1
ATOM 737 C CA . ASP A 1 101 ? 6.228 -16.105 -13.671 1.00 46.16 101 ASP A CA 1
ATOM 738 C C . ASP A 1 101 ? 7.304 -15.384 -14.507 1.00 46.16 101 ASP A C 1
ATOM 740 O O . ASP A 1 101 ? 6.988 -14.438 -15.237 1.00 46.16 101 ASP A O 1
ATOM 744 N N . LYS A 1 102 ? 8.563 -15.822 -14.378 1.00 50.62 102 LYS A N 1
ATOM 745 C CA . LYS A 1 102 ? 9.689 -15.359 -15.208 1.00 50.62 102 LYS A CA 1
ATOM 746 C C . LYS A 1 102 ? 9.677 -16.013 -16.586 1.00 50.62 102 LYS A C 1
ATOM 748 O O . LYS A 1 102 ? 9.411 -17.234 -16.660 1.00 50.62 102 LYS A O 1
#

Sequence (102 aa):
RVGYRAAVEALGLTPVSAAPLDDAPSRSEAKRFERTLEYLCEAVASGNVTAAIVHSDADAIVLIPRLQARGVRVPEDLAVIAYDDEVAGLADLPLTAVAPDK

Organism: NCBI:txid2706086

Solvent-accessible surface area (backbone atoms only — not comparable to full-atom values): 6200 Å² total; per-residue (Å²): 109,70,68,58,52,52,51,35,61,75,68,71,51,83,82,72,79,77,65,87,70,75,83,53,89,61,97,41,66,68,63,48,49,54,52,52,54,51,51,50,53,52,39,37,74,70,68,82,37,56,65,48,80,34,81,34,31,71,57,41,62,60,44,50,64,54,40,42,76,71,71,43,45,74,57,84,48,35,31,64,33,26,27,58,54,83,52,32,90,75,39,97,61,83,54,53,55,47,68,71,91,130

Mean predicted aligned error: 8.62 Å

InterPro domains:
  IPR028082 Periplasmic binding protein-like I [SSF53822] (3-98)
  IPR046335 Transcriptional regulator LacI/GalR-like, sensor domain [PF13377] (3-101)

pLDDT: mean 76.75, std 13.37, range [46.16, 93.94]

Foldseek 3Di:
DVVVVVVCVVVVHDDDPPQPCPPDPDPDPVVVLVSNLVSVLVCLVVVRAQEDEAEALVSVLVNQVVNVVVVQDPNGSYDYEYEDPPCQVVHPDRHHYDHDDD

Secondary structure (DSSP, 8-state):
-HHHHHHHHHTTPPPPPPPTTSS---S-HHHHHHHHHHHHHHHHHTTS--EEEES-HHHHHHHHHHHHHTT--TTTT-EEEEES-SSGGGSSSPPEEEPPP-

Nearest PDB structures (foldseek):
  4rk4-assembly1_A-2  TM=7.576E-01  e=9.513E-04  Lacticaseibacillus paracasei ATCC 334
  4rk5-assembly1_A-2  TM=7.576E-01  e=1.018E-03  Lacticaseibacillus paracasei ATCC 334
  3hcw-assembly1_B  TM=7.276E-01  e=3.872E-02  Staphylococcus aureus subsp. aureus Mu50
  6qu5-assembly2_H  TM=6.163E-01  e=8.595E-01  Trypanosoma brucei brucei
  6qu5-assembly2_E  TM=5.750E-01  e=8.034E-01  Trypanosoma brucei brucei